Protein AF-A0A537R912-F1 (afdb_monomer_lite)

Secondary structure (DSSP, 8-state):
-EEEEEHHHHHHHTT-TT-TT-HHHHHHHHHHHHHHHHTT-EEEEES-TT-HHHHHHHHHHT--EE----HHHHHHHHHHHHHHHHHH-

Foldseek 3Di:
DADEDAQQVVCVVVVRHPPSVDVVNVVVLLVRQVVCVVVVHAYEYHDCLVPVPVVVVSVVSGHDHYDNDDPVVVVVVVVVVVVVVVVVD

Radius of gyration: 16.03 Å; chains: 1; bounding box: 42×23×42 Å

pLDDT: mean 96.94, std 3.03, range [74.44, 98.69]

Sequence (89 aa):
DLLLIGTNDLCSSLGIPGQLDHEKVRSAYAKAIEACRRHGKHLGVGGLSSQPSLTAEFVKMGARYVSTGTDLAFLLGAATAKAKQVREY

Structure (mmCIF, N/CA/C/O backbone):
data_AF-A0A537R912-F1
#
_entry.id   AF-A0A537R912-F1
#
loop_
_atom_site.group_PDB
_atom_site.id
_atom_site.type_symbol
_atom_site.label_atom_id
_atom_site.label_alt_id
_atom_site.label_comp_id
_atom_site.label_asym_id
_atom_site.label_entity_id
_atom_site.label_seq_id
_atom_site.pdbx_PDB_ins_code
_atom_site.Cartn_x
_atom_site.Cartn_y
_atom_site.Cartn_z
_atom_site.occupancy
_atom_site.B_iso_or_equiv
_atom_site.auth_seq_id
_atom_site.auth_comp_id
_atom_site.auth_asym_id
_atom_site.auth_atom_id
_atom_site.pdbx_PDB_model_num
ATOM 1 N N . ASP A 1 1 ? -1.593 -1.519 18.057 1.00 88.06 1 ASP A N 1
ATOM 2 C CA . ASP A 1 1 ? -0.631 -1.896 17.004 1.00 88.06 1 ASP A CA 1
ATOM 3 C C . ASP A 1 1 ? -1.248 -1.605 15.643 1.00 88.06 1 ASP A C 1
ATOM 5 O O . ASP A 1 1 ? -1.595 -0.443 15.450 1.00 88.06 1 ASP A O 1
ATOM 9 N N . LEU A 1 2 ? -1.475 -2.559 14.731 1.00 97.12 2 LEU A N 1
ATOM 10 C CA . LEU A 1 2 ? -2.013 -2.246 13.395 1.00 97.12 2 LEU A CA 1
ATOM 11 C C . LEU A 1 2 ? -2.803 -3.394 12.736 1.00 97.12 2 LEU A C 1
ATOM 13 O O . LEU A 1 2 ? -2.656 -4.548 13.123 1.00 97.12 2 LEU A O 1
ATOM 17 N N . LEU A 1 3 ? -3.597 -3.059 11.715 1.00 98.25 3 LEU A N 1
ATOM 18 C CA . LEU A 1 3 ? -4.128 -3.970 10.690 1.00 98.25 3 LEU A CA 1
ATOM 19 C C . LEU A 1 3 ? -3.518 -3.567 9.345 1.00 98.25 3 LEU A C 1
ATOM 21 O O . LEU A 1 3 ? -3.404 -2.376 9.076 1.00 98.25 3 LEU A O 1
ATOM 25 N N . LEU A 1 4 ? -3.129 -4.517 8.496 1.00 98.31 4 LEU A N 1
ATOM 26 C CA . LEU A 1 4 ? -2.559 -4.243 7.172 1.00 98.31 4 LEU A CA 1
ATOM 27 C C . LEU A 1 4 ? -3.456 -4.836 6.081 1.00 98.31 4 LEU A C 1
ATOM 29 O O . LEU A 1 4 ? -3.838 -5.999 6.176 1.00 98.31 4 LEU A O 1
ATOM 33 N N . ILE A 1 5 ? -3.758 -4.061 5.036 1.00 98.50 5 ILE A N 1
ATOM 34 C CA . ILE A 1 5 ? -4.387 -4.586 3.815 1.00 98.50 5 ILE A CA 1
ATOM 35 C C . ILE A 1 5 ? -3.309 -4.834 2.759 1.00 98.50 5 ILE A C 1
ATOM 37 O O . ILE A 1 5 ? -2.624 -3.900 2.341 1.00 98.50 5 ILE A O 1
ATOM 41 N N . GLY A 1 6 ? -3.201 -6.081 2.293 1.00 97.94 6 GLY A N 1
ATOM 42 C CA . GLY A 1 6 ? -2.526 -6.425 1.042 1.00 97.94 6 GLY A CA 1
ATOM 43 C C . GLY A 1 6 ? -3.481 -6.218 -0.132 1.00 97.94 6 GLY A C 1
ATOM 44 O O . GLY A 1 6 ? -4.383 -7.024 -0.346 1.00 97.94 6 GLY A O 1
ATOM 45 N N . THR A 1 7 ? -3.321 -5.123 -0.882 1.00 97.75 7 THR A N 1
ATOM 46 C CA . THR A 1 7 ? -4.335 -4.708 -1.871 1.00 97.75 7 THR A CA 1
ATOM 47 C C . THR A 1 7 ? -4.467 -5.689 -3.033 1.00 97.75 7 THR A C 1
ATOM 49 O O . THR A 1 7 ? -5.576 -5.919 -3.507 1.00 97.75 7 THR A O 1
ATOM 52 N N . ASN A 1 8 ? -3.366 -6.316 -3.459 1.00 96.44 8 ASN A N 1
ATOM 53 C CA . ASN A 1 8 ? -3.400 -7.335 -4.511 1.00 96.44 8 ASN A CA 1
ATOM 54 C C . ASN A 1 8 ? -4.216 -8.564 -4.082 1.00 96.44 8 ASN A C 1
ATOM 56 O O . ASN A 1 8 ? -5.120 -8.979 -4.806 1.00 96.44 8 ASN A O 1
ATOM 60 N N . ASP A 1 9 ? -3.969 -9.091 -2.881 1.00 97.69 9 ASP A N 1
ATOM 61 C CA . ASP A 1 9 ? -4.703 -10.248 -2.350 1.00 97.69 9 ASP A CA 1
ATOM 62 C C . ASP A 1 9 ? -6.177 -9.919 -2.093 1.00 97.69 9 ASP A C 1
ATOM 64 O O . ASP A 1 9 ? -7.066 -10.734 -2.360 1.00 97.69 9 ASP A O 1
ATOM 68 N N . LEU A 1 10 ? -6.453 -8.693 -1.634 1.00 98.38 10 LEU A N 1
ATOM 69 C CA . LEU A 1 10 ? -7.811 -8.180 -1.494 1.00 98.38 10 LEU A CA 1
ATOM 70 C C . LEU A 1 10 ? -8.534 -8.147 -2.849 1.00 98.38 10 LEU A C 1
ATOM 72 O O . LEU A 1 10 ? -9.664 -8.618 -2.944 1.00 98.38 10 LEU A O 1
ATOM 76 N N . CYS A 1 11 ? -7.893 -7.635 -3.903 1.00 98.25 11 CYS A N 1
ATOM 77 C CA . CYS A 1 11 ? -8.465 -7.605 -5.251 1.00 98.25 11 CYS A CA 1
ATOM 78 C C . CYS A 1 11 ? -8.771 -9.015 -5.771 1.00 98.25 11 CYS A C 1
ATOM 80 O O . CYS A 1 11 ? -9.867 -9.259 -6.280 1.00 98.25 11 CYS A O 1
ATOM 82 N N . SER A 1 12 ? -7.839 -9.953 -5.584 1.00 98.25 12 SER A N 1
ATOM 83 C CA . SER A 1 12 ? -8.039 -11.365 -5.929 1.00 98.25 12 SER A CA 1
ATOM 84 C C . SER A 1 12 ? -9.238 -11.960 -5.186 1.00 98.25 12 SER A C 1
ATOM 86 O O . SER A 1 12 ? -10.108 -12.566 -5.807 1.00 98.25 12 SER A O 1
ATOM 88 N N . SER A 1 13 ? -9.352 -11.701 -3.880 1.00 98.25 13 SER A N 1
ATOM 89 C CA . SER A 1 13 ? -10.464 -12.185 -3.045 1.00 98.25 13 SER A CA 1
ATOM 90 C C . SER A 1 13 ? -11.821 -11.580 -3.428 1.00 98.25 13 SER A C 1
ATOM 92 O O . SER A 1 13 ? -12.863 -12.194 -3.219 1.00 98.25 13 SER A O 1
ATOM 94 N N . LEU A 1 14 ? -11.824 -10.371 -3.996 1.00 98.00 14 LEU A N 1
ATOM 95 C CA . LEU A 1 14 ? -13.024 -9.658 -4.443 1.00 98.00 14 LEU A CA 1
ATOM 96 C C . LEU A 1 14 ? -13.425 -9.969 -5.899 1.00 98.00 14 LEU A C 1
ATOM 98 O O . LEU A 1 14 ? -14.412 -9.401 -6.385 1.00 98.00 14 LEU A O 1
ATOM 102 N N . GLY A 1 15 ? -12.674 -10.838 -6.588 1.00 98.06 15 GLY A N 1
ATOM 103 C CA . GLY A 1 15 ? -12.906 -11.209 -7.987 1.00 98.06 15 GLY A CA 1
ATOM 104 C C . GLY A 1 15 ? -12.541 -10.112 -8.993 1.00 98.06 15 GLY A C 1
ATOM 105 O O . GLY A 1 15 ? -13.110 -10.068 -10.079 1.00 98.06 15 GLY A O 1
ATOM 106 N N . ILE A 1 16 ? -11.633 -9.205 -8.626 1.00 98.19 16 ILE A N 1
ATOM 107 C CA . ILE A 1 16 ? -11.230 -8.034 -9.426 1.00 98.19 16 ILE A CA 1
ATOM 108 C C . ILE A 1 16 ? -9.693 -7.912 -9.517 1.00 98.19 16 ILE A C 1
ATOM 110 O O . ILE A 1 16 ? -9.134 -6.864 -9.189 1.00 98.19 16 ILE A O 1
ATOM 114 N N . PRO A 1 17 ? -8.970 -8.976 -9.919 1.00 97.38 17 PRO A N 1
ATOM 115 C CA . PRO A 1 17 ? -7.508 -8.982 -9.920 1.00 97.38 17 PRO A CA 1
ATOM 116 C C . PRO A 1 17 ? -6.936 -7.837 -10.769 1.00 97.38 17 PRO A C 1
ATOM 118 O O . PRO A 1 17 ? -7.407 -7.570 -11.873 1.00 97.38 17 PRO A O 1
ATOM 121 N N . GLY A 1 18 ? -5.929 -7.142 -10.232 1.00 94.81 18 GLY A N 1
ATOM 122 C CA . GLY A 1 18 ? -5.266 -6.005 -10.884 1.00 94.81 18 GLY A CA 1
ATOM 123 C C . GLY A 1 18 ? -6.051 -4.685 -10.882 1.00 94.81 18 GLY A C 1
ATOM 124 O O . GLY A 1 18 ? -5.467 -3.643 -11.170 1.00 94.81 18 GLY A O 1
ATOM 125 N N . GLN A 1 19 ? -7.336 -4.687 -10.510 1.00 97.38 19 GLN A N 1
ATOM 126 C CA . GLN A 1 19 ? -8.183 -3.486 -10.489 1.00 97.38 19 GLN A CA 1
ATOM 127 C C . GLN A 1 19 ? -8.049 -2.744 -9.150 1.00 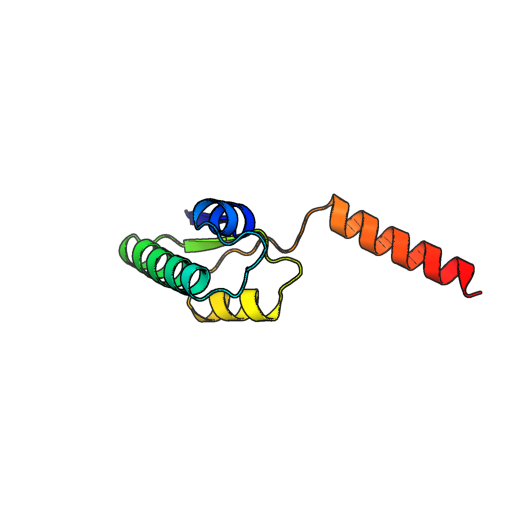97.38 19 GLN A C 1
ATOM 129 O O . GLN A 1 19 ? -8.975 -2.679 -8.340 1.00 97.38 19 GLN A O 1
ATOM 134 N N . LEU A 1 20 ? -6.850 -2.216 -8.895 1.00 96.62 20 LEU A N 1
ATOM 135 C CA . LEU A 1 20 ? -6.471 -1.601 -7.616 1.00 96.62 20 LEU A CA 1
ATOM 136 C C . LEU A 1 20 ? -7.322 -0.374 -7.252 1.00 96.62 20 LEU A C 1
ATOM 138 O O . LEU A 1 20 ? -7.523 -0.087 -6.074 1.00 96.62 20 LEU A O 1
ATOM 142 N N . ASP A 1 21 ? -7.828 0.343 -8.250 1.00 95.88 21 ASP A N 1
ATOM 143 C CA . ASP A 1 21 ? -8.663 1.536 -8.121 1.00 95.88 21 ASP A CA 1
ATOM 144 C C . ASP A 1 21 ? -10.166 1.232 -8.228 1.00 95.88 21 ASP A C 1
ATOM 146 O O . ASP A 1 21 ? -10.972 2.145 -8.390 1.00 95.88 21 ASP A O 1
ATOM 150 N N . HIS A 1 22 ? -10.580 -0.029 -8.114 1.00 98.12 22 HIS A N 1
ATOM 151 C CA . HIS A 1 22 ? -11.994 -0.386 -8.125 1.00 98.12 22 HIS A CA 1
ATOM 152 C C . HIS A 1 22 ? -12.709 0.107 -6.848 1.00 98.12 22 HIS A C 1
ATOM 154 O O . HIS A 1 22 ? -12.162 0.056 -5.743 1.00 98.12 22 HIS A O 1
ATOM 160 N N . GLU A 1 23 ? -13.979 0.516 -6.942 1.00 98.06 23 GLU A N 1
ATOM 161 C CA . GLU A 1 23 ? -14.752 1.052 -5.801 1.00 98.06 23 GLU A CA 1
ATOM 162 C C . GLU A 1 23 ? -14.822 0.099 -4.597 1.00 98.06 23 GLU A C 1
ATOM 164 O O . GLU A 1 23 ? -14.752 0.526 -3.444 1.00 98.06 23 GLU A O 1
ATOM 169 N N . LYS A 1 24 ? -14.900 -1.213 -4.849 1.00 98.38 24 LYS A N 1
ATOM 170 C CA . LYS A 1 24 ? -14.829 -2.248 -3.800 1.00 98.38 24 LYS A CA 1
ATOM 171 C C . LYS A 1 24 ? -13.557 -2.145 -2.944 1.00 98.38 24 LYS A C 1
ATOM 173 O O . LYS A 1 24 ? -13.639 -2.377 -1.739 1.00 98.38 24 LYS A O 1
ATOM 178 N N . VAL A 1 25 ? -12.415 -1.767 -3.529 1.00 98.44 25 VAL A N 1
ATOM 179 C CA . VAL A 1 25 ? -11.158 -1.553 -2.791 1.00 98.44 25 VAL A CA 1
ATOM 180 C C . VAL A 1 25 ? -11.296 -0.339 -1.877 1.00 98.44 25 VAL A C 1
ATOM 182 O O . VAL A 1 25 ? -11.050 -0.450 -0.677 1.00 98.44 25 VAL A O 1
ATOM 185 N N . ARG A 1 26 ? -11.795 0.792 -2.396 1.00 98.12 26 ARG A N 1
ATOM 186 C CA . ARG A 1 26 ? -12.057 1.996 -1.583 1.00 98.12 26 ARG A CA 1
ATOM 187 C C . ARG A 1 26 ? -13.024 1.722 -0.436 1.00 98.12 26 ARG A C 1
ATOM 189 O O . ARG A 1 26 ? -12.779 2.139 0.693 1.00 98.12 26 ARG A O 1
ATOM 196 N N . SER A 1 27 ? -14.092 0.971 -0.705 1.00 98.44 27 SER A N 1
ATOM 197 C CA . SER A 1 27 ? -15.070 0.566 0.308 1.00 98.44 27 SER A CA 1
ATOM 198 C C . SER A 1 27 ? -14.434 -0.296 1.403 1.00 98.44 27 SER A C 1
ATOM 200 O O . SER A 1 27 ? -14.696 -0.080 2.587 1.00 98.44 27 SER A O 1
ATOM 202 N N . ALA A 1 28 ? -13.568 -1.245 1.032 1.00 98.56 28 ALA A N 1
ATOM 203 C CA . ALA A 1 28 ? -12.841 -2.074 1.989 1.00 98.56 28 ALA A CA 1
ATOM 204 C C . ALA A 1 28 ? -11.893 -1.239 2.863 1.00 98.56 28 ALA A C 1
ATOM 206 O O . ALA A 1 28 ? -11.917 -1.381 4.087 1.00 98.56 28 ALA A O 1
ATOM 207 N N . TYR A 1 29 ? -11.135 -0.316 2.261 1.00 98.56 29 TYR A N 1
ATOM 208 C CA . TYR A 1 29 ? -10.291 0.626 2.995 1.00 98.56 29 TYR A CA 1
ATOM 209 C C . TYR A 1 29 ? -11.108 1.492 3.954 1.00 98.56 29 TYR A C 1
ATOM 211 O O . TYR A 1 29 ? -10.788 1.538 5.137 1.00 98.56 29 TYR A O 1
ATOM 219 N N . ALA A 1 30 ? -12.202 2.110 3.502 1.00 98.56 30 ALA A N 1
ATOM 220 C CA . ALA A 1 30 ? -13.056 2.938 4.356 1.00 98.56 30 ALA A CA 1
ATOM 221 C C . ALA A 1 30 ? -13.592 2.160 5.573 1.00 98.56 30 ALA A C 1
ATOM 223 O O . ALA A 1 30 ? -13.508 2.634 6.707 1.00 98.56 30 ALA A O 1
ATOM 224 N N . LYS A 1 31 ? -14.079 0.929 5.358 1.00 98.69 31 LYS A N 1
ATOM 225 C CA . LYS A 1 31 ? -14.563 0.050 6.436 1.00 98.69 31 LYS A CA 1
ATOM 226 C C . LYS A 1 31 ? -13.454 -0.326 7.418 1.00 98.69 31 LYS A C 1
ATOM 228 O O . LYS A 1 31 ? -13.678 -0.292 8.628 1.00 98.69 31 LYS A O 1
ATOM 233 N N . ALA A 1 32 ? -12.275 -0.682 6.911 1.00 98.56 32 ALA A N 1
ATOM 234 C CA . ALA A 1 32 ? -11.139 -1.072 7.738 1.00 98.56 32 ALA A CA 1
ATOM 235 C C . ALA A 1 32 ? -10.589 0.112 8.544 1.00 98.56 32 ALA A C 1
ATOM 237 O O . ALA A 1 32 ? -10.330 -0.045 9.733 1.00 98.56 32 ALA A O 1
ATOM 238 N N . ILE A 1 33 ? -10.486 1.300 7.938 1.00 98.50 33 ILE A N 1
ATOM 239 C CA . ILE A 1 33 ? -10.101 2.542 8.625 1.00 98.50 33 ILE A CA 1
ATOM 240 C C . ILE A 1 33 ? -11.058 2.813 9.781 1.00 98.50 33 ILE A C 1
ATOM 242 O O . ILE A 1 33 ? -10.615 3.035 10.907 1.00 98.50 33 ILE A O 1
ATOM 246 N N . GLU A 1 34 ? -12.364 2.752 9.524 1.00 98.56 34 GLU A N 1
ATOM 247 C CA . GLU A 1 34 ? -13.365 3.023 10.548 1.00 98.56 34 GLU A CA 1
ATOM 248 C C . GLU A 1 34 ? -13.313 1.993 11.686 1.00 98.56 34 GLU A C 1
ATOM 250 O O . GLU A 1 34 ? -13.354 2.356 12.861 1.00 98.56 34 GLU A O 1
ATOM 255 N N . ALA A 1 35 ? -13.146 0.707 11.365 1.00 98.62 35 ALA A N 1
ATOM 256 C CA . ALA A 1 35 ? -12.953 -0.329 12.374 1.00 98.62 35 ALA A CA 1
ATOM 257 C C . ALA A 1 35 ? -11.680 -0.093 13.204 1.00 98.62 35 ALA A C 1
ATOM 259 O O . ALA A 1 35 ? -11.741 -0.082 14.433 1.00 98.62 35 ALA A O 1
ATOM 260 N N . CYS A 1 36 ? -10.541 0.163 12.555 1.00 98.56 36 CYS A N 1
ATOM 261 C CA . CYS A 1 36 ? -9.285 0.494 13.223 1.00 98.56 36 CYS A CA 1
ATOM 262 C C . CYS A 1 36 ? -9.454 1.690 14.170 1.00 98.56 36 CYS A C 1
ATOM 264 O O . CYS A 1 36 ? -9.044 1.608 15.328 1.00 98.56 36 CYS A O 1
ATOM 266 N N . ARG A 1 37 ? -10.141 2.749 13.721 1.00 97.69 37 ARG A N 1
ATOM 267 C CA . ARG A 1 37 ? -10.430 3.947 14.519 1.00 97.69 37 ARG A CA 1
ATOM 268 C C . ARG A 1 37 ? -11.218 3.618 15.787 1.00 97.69 37 ARG A C 1
ATOM 270 O O . ARG A 1 37 ? -10.787 4.009 16.869 1.00 97.69 37 ARG A O 1
ATOM 277 N N . ARG A 1 38 ? -12.309 2.848 15.684 1.00 98.44 38 ARG A N 1
ATOM 278 C CA . ARG A 1 38 ? -13.122 2.434 16.849 1.00 98.44 38 ARG A CA 1
ATOM 279 C C . ARG A 1 38 ? -12.338 1.627 17.885 1.00 98.44 38 ARG A C 1
ATOM 281 O O . ARG A 1 38 ? -12.662 1.682 19.065 1.00 98.44 38 ARG A O 1
ATOM 288 N N . HIS A 1 39 ? -11.321 0.884 17.455 1.00 98.31 39 HIS A N 1
ATOM 289 C CA . HIS A 1 39 ? -10.517 0.023 18.326 1.00 98.31 39 HIS A CA 1
ATOM 290 C C . HIS A 1 39 ? -9.158 0.630 18.720 1.00 98.31 39 HIS A C 1
ATOM 292 O O . HIS A 1 39 ? -8.322 -0.075 19.293 1.00 98.31 39 HIS A O 1
ATOM 298 N N . GLY A 1 40 ? -8.901 1.906 18.402 1.00 97.81 40 GLY A N 1
ATOM 299 C CA . GLY A 1 40 ? -7.620 2.559 18.697 1.00 97.81 40 GLY A CA 1
ATOM 300 C C . GLY A 1 40 ? -6.425 1.897 17.997 1.00 97.81 40 GLY A C 1
ATOM 301 O O . GLY A 1 40 ? -5.330 1.826 18.555 1.00 97.81 40 GLY A O 1
ATOM 302 N N . LYS A 1 41 ? -6.636 1.340 16.800 1.00 98.38 41 LYS A N 1
ATOM 303 C CA . LYS A 1 41 ? -5.605 0.711 15.961 1.00 98.38 41 LYS A CA 1
ATOM 304 C C . LYS A 1 41 ? -5.350 1.561 14.717 1.00 98.38 41 LYS A C 1
ATOM 306 O O . LYS A 1 41 ? -6.189 2.363 14.314 1.00 98.38 41 LYS A O 1
ATOM 311 N N . HIS A 1 42 ? -4.199 1.366 14.084 1.00 98.06 42 HIS A N 1
ATOM 312 C CA . HIS A 1 42 ? -3.891 1.987 12.797 1.00 98.06 42 HIS A CA 1
ATOM 313 C C . HIS A 1 42 ? -4.139 1.025 11.639 1.00 98.06 42 HIS A C 1
ATOM 315 O O . HIS A 1 42 ? -3.933 -0.180 11.780 1.00 98.06 42 HIS A O 1
ATOM 321 N N . LEU A 1 43 ? -4.540 1.573 10.491 1.00 98.62 43 LEU A N 1
ATOM 322 C CA . LEU A 1 43 ? -4.557 0.833 9.235 1.00 98.62 43 LEU A CA 1
ATOM 323 C C . LEU A 1 43 ? -3.250 1.052 8.466 1.00 98.62 43 LEU A C 1
ATOM 325 O O . LEU A 1 43 ? -2.747 2.179 8.392 1.00 98.62 43 LEU A O 1
ATOM 329 N N . GLY A 1 44 ? -2.744 -0.016 7.860 1.00 98.31 44 GLY A N 1
ATOM 330 C CA . GLY A 1 44 ? -1.653 -0.002 6.904 1.00 98.31 44 GLY A CA 1
ATOM 331 C C . GLY A 1 44 ? -2.082 -0.324 5.468 1.00 98.31 44 GLY A C 1
ATOM 332 O O . GLY A 1 44 ? -3.055 -1.044 5.231 1.00 98.31 44 GLY A O 1
ATOM 333 N N . VAL A 1 45 ? -1.294 0.167 4.513 1.00 98.25 45 VAL A N 1
ATOM 334 C CA . VAL A 1 45 ? -1.447 -0.016 3.065 1.00 98.25 45 VAL A CA 1
ATOM 335 C C . VAL A 1 45 ? -0.295 -0.865 2.529 1.00 98.25 45 VAL A C 1
ATOM 337 O O . VAL A 1 45 ? 0.869 -0.506 2.707 1.00 98.25 45 VAL A O 1
ATOM 340 N N . GLY A 1 46 ? -0.608 -1.967 1.847 1.00 97.56 46 GLY A N 1
ATOM 341 C CA . GLY A 1 46 ? 0.355 -2.813 1.146 1.00 97.56 46 GLY A CA 1
ATOM 342 C C . GLY A 1 46 ? -0.053 -3.084 -0.302 1.00 97.56 46 GLY A C 1
ATOM 343 O O . GLY A 1 46 ? -1.239 -3.108 -0.638 1.00 97.56 46 GLY A O 1
ATOM 344 N N . GLY A 1 47 ? 0.938 -3.306 -1.168 1.00 95.06 47 GLY A N 1
ATOM 345 C CA . GLY A 1 47 ? 0.718 -3.691 -2.568 1.00 95.06 47 GLY A CA 1
ATOM 346 C C . GLY A 1 47 ? 0.378 -2.546 -3.528 1.00 95.06 47 GLY A C 1
ATOM 347 O O . GLY A 1 47 ? -0.082 -2.822 -4.629 1.00 95.06 47 GLY A O 1
ATOM 348 N N . LEU A 1 48 ? 0.606 -1.287 -3.134 1.00 95.94 48 LEU A N 1
ATOM 349 C CA . LEU A 1 48 ? 0.333 -0.087 -3.945 1.00 95.94 48 LEU A CA 1
ATOM 350 C C . LEU A 1 48 ? 1.596 0.719 -4.290 1.00 95.94 48 LEU A C 1
ATOM 352 O O . LEU A 1 48 ? 1.517 1.918 -4.548 1.00 95.94 48 LEU A O 1
ATOM 356 N N . SER A 1 49 ? 2.767 0.080 -4.311 1.00 91.62 49 SER A N 1
ATOM 357 C CA . SER A 1 49 ? 4.052 0.748 -4.579 1.00 91.62 49 SER A CA 1
ATOM 358 C C . SER A 1 49 ? 4.101 1.477 -5.928 1.00 91.62 49 SER A C 1
ATOM 360 O O . SER A 1 49 ? 4.761 2.504 -6.044 1.00 91.62 49 SER A O 1
ATOM 362 N N . SER A 1 50 ? 3.369 0.995 -6.935 1.00 91.06 50 SER A N 1
ATOM 363 C CA . SER A 1 50 ? 3.232 1.636 -8.251 1.00 91.06 50 SER A CA 1
ATOM 364 C C . SER A 1 50 ? 2.089 2.658 -8.343 1.00 91.06 50 SER A C 1
ATOM 366 O O . SER A 1 50 ? 1.911 3.267 -9.392 1.00 91.06 50 SER A O 1
ATOM 368 N N . GLN A 1 51 ? 1.317 2.860 -7.269 1.00 95.06 51 GLN A N 1
ATOM 369 C CA . GLN A 1 51 ? 0.102 3.68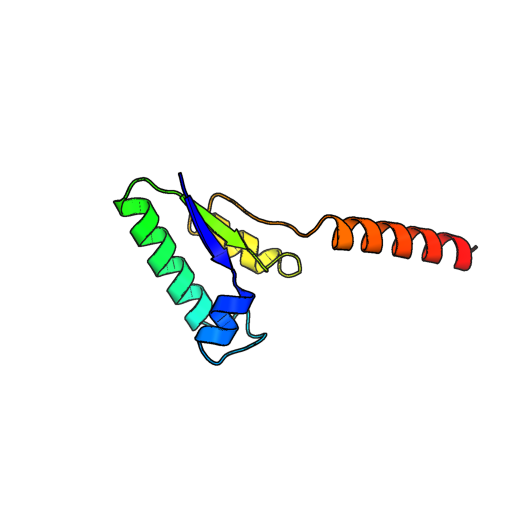4 -7.242 1.00 95.06 51 GLN A CA 1
ATOM 370 C C . GLN A 1 51 ? 0.194 4.781 -6.157 1.00 95.06 51 GLN A C 1
ATOM 372 O O . GLN A 1 51 ? -0.537 4.746 -5.156 1.00 95.06 51 GLN A O 1
ATOM 377 N N . PRO A 1 52 ? 1.081 5.783 -6.319 1.00 94.50 52 PRO A N 1
ATOM 378 C CA . PRO A 1 52 ? 1.321 6.809 -5.301 1.00 94.50 52 PRO A CA 1
ATOM 379 C C . PRO A 1 52 ? 0.086 7.678 -5.020 1.00 94.50 52 PRO A C 1
ATOM 381 O O . PRO A 1 52 ? -0.188 7.994 -3.863 1.00 94.50 52 PRO A O 1
ATOM 384 N N . SER A 1 53 ? -0.704 8.013 -6.044 1.00 96.44 53 SER A N 1
ATOM 385 C CA . SER A 1 53 ? -1.927 8.816 -5.890 1.00 96.44 53 SER A CA 1
ATOM 386 C C . SER A 1 53 ? -2.991 8.100 -5.055 1.00 96.44 53 SER A C 1
ATOM 388 O O . SER A 1 53 ? -3.585 8.704 -4.164 1.00 96.44 53 SER A O 1
ATOM 390 N N . LEU A 1 54 ? -3.184 6.800 -5.294 1.00 96.62 54 LEU A N 1
ATOM 391 C CA . LEU A 1 54 ? -4.134 5.975 -4.545 1.00 96.62 54 LEU A CA 1
ATOM 392 C C . LEU A 1 54 ? -3.657 5.738 -3.104 1.00 96.62 54 LEU A C 1
ATOM 394 O O . LEU A 1 54 ? -4.433 5.810 -2.156 1.00 96.62 54 LEU A O 1
ATOM 398 N N . THR A 1 55 ? -2.352 5.538 -2.918 1.00 97.31 55 THR A N 1
ATOM 399 C CA . THR A 1 55 ? -1.755 5.477 -1.578 1.00 97.31 55 THR A CA 1
ATOM 400 C C . THR A 1 55 ? -2.001 6.778 -0.808 1.00 97.31 55 THR A C 1
ATOM 402 O O . THR A 1 55 ? -2.420 6.740 0.349 1.00 97.31 55 THR A O 1
ATOM 405 N N . ALA A 1 56 ? -1.803 7.935 -1.449 1.00 97.31 56 ALA A N 1
ATOM 406 C CA . ALA A 1 56 ? -2.059 9.239 -0.842 1.00 97.31 56 ALA A CA 1
ATOM 407 C C . ALA A 1 56 ? -3.543 9.448 -0.492 1.00 97.31 56 ALA A C 1
ATOM 409 O O . ALA A 1 56 ? -3.845 10.051 0.538 1.00 97.31 56 ALA A O 1
ATOM 410 N N . GLU A 1 57 ? -4.466 8.937 -1.311 1.00 97.88 57 GLU A N 1
ATOM 411 C CA . GLU A 1 57 ? -5.904 8.909 -1.013 1.00 97.88 57 GLU A CA 1
ATOM 412 C C . GLU A 1 57 ? -6.175 8.172 0.309 1.00 97.88 57 GLU A C 1
ATOM 414 O O . GLU A 1 57 ? -6.761 8.746 1.229 1.00 97.88 57 GLU A O 1
ATOM 419 N N . PHE A 1 58 ? -5.661 6.949 0.469 1.00 98.19 58 PHE A N 1
ATOM 420 C CA . PHE A 1 58 ? -5.873 6.165 1.692 1.00 98.19 58 PHE A CA 1
ATOM 421 C C . PHE A 1 58 ? -5.180 6.752 2.924 1.00 98.19 58 PHE A C 1
ATOM 423 O O . PHE A 1 58 ? -5.717 6.666 4.031 1.00 98.19 58 PHE A O 1
ATOM 430 N N . VAL A 1 59 ? -4.030 7.408 2.749 1.00 98.19 59 VAL A N 1
ATOM 431 C CA . VAL A 1 59 ? -3.387 8.178 3.825 1.00 98.19 59 VAL A CA 1
ATOM 432 C C . VAL A 1 59 ? -4.283 9.335 4.272 1.00 98.19 59 VAL A C 1
ATOM 434 O O . VAL A 1 59 ? -4.508 9.492 5.472 1.00 98.19 59 VAL A O 1
ATOM 437 N N . LYS A 1 60 ? -4.865 10.100 3.335 1.00 98.31 60 LYS A N 1
ATOM 438 C CA . LYS A 1 60 ? -5.821 11.178 3.657 1.00 98.31 60 LYS A CA 1
ATOM 439 C C . LYS A 1 60 ? -7.071 10.654 4.366 1.00 98.31 60 LYS A C 1
ATOM 441 O O . LYS A 1 60 ? -7.604 11.341 5.230 1.00 98.31 60 LYS A O 1
ATOM 446 N N . MET A 1 61 ? -7.517 9.444 4.031 1.00 97.75 61 MET A N 1
ATOM 447 C CA . MET A 1 61 ? -8.656 8.800 4.694 1.00 97.75 61 MET A CA 1
ATOM 448 C C . MET A 1 61 ? -8.340 8.328 6.122 1.00 97.75 61 MET A C 1
ATOM 450 O O . MET A 1 61 ? -9.266 8.162 6.912 1.00 97.75 61 MET A O 1
ATOM 454 N N . GLY A 1 62 ? -7.066 8.113 6.473 1.00 97.50 62 GLY A N 1
ATOM 455 C CA . GLY A 1 62 ? -6.654 7.755 7.836 1.00 97.50 62 GLY A CA 1
ATOM 456 C C . GLY A 1 62 ? -5.698 6.568 7.956 1.00 97.50 62 GLY A C 1
ATOM 457 O O . GLY A 1 62 ? -5.384 6.170 9.080 1.00 97.50 62 GLY A O 1
ATOM 458 N N . ALA A 1 63 ? -5.212 5.990 6.852 1.00 98.00 63 ALA A N 1
ATOM 459 C CA . ALA A 1 63 ? -4.133 5.005 6.916 1.00 98.00 63 ALA A CA 1
ATOM 460 C C . ALA A 1 63 ? -2.821 5.658 7.387 1.00 98.00 63 ALA A C 1
ATOM 462 O O . ALA A 1 63 ? -2.499 6.783 7.007 1.00 98.00 63 ALA A O 1
ATOM 463 N N . ARG A 1 64 ? -2.057 4.958 8.234 1.00 97.19 64 ARG A N 1
ATOM 464 C CA . ARG A 1 64 ? -0.869 5.513 8.918 1.00 97.19 64 ARG A CA 1
ATOM 465 C C . ARG A 1 64 ? 0.410 4.705 8.733 1.00 97.19 64 ARG A C 1
ATOM 467 O O . ARG A 1 64 ? 1.463 5.149 9.175 1.00 97.19 64 ARG A O 1
ATOM 474 N N . TYR A 1 65 ? 0.328 3.554 8.076 1.00 97.75 65 TYR A N 1
ATOM 475 C CA . TYR A 1 65 ? 1.477 2.726 7.724 1.00 97.75 65 TYR A CA 1
ATOM 476 C C . TYR A 1 65 ? 1.428 2.409 6.228 1.00 97.75 65 TYR A C 1
ATOM 478 O O . TYR A 1 65 ? 0.367 2.070 5.712 1.00 97.75 65 TYR A O 1
ATOM 486 N N . VAL A 1 66 ? 2.544 2.531 5.511 1.00 97.38 66 VAL A N 1
ATOM 487 C CA . VAL A 1 66 ? 2.588 2.322 4.056 1.00 97.38 66 VAL A CA 1
ATOM 488 C C . VAL A 1 66 ? 3.811 1.491 3.698 1.00 97.38 66 VAL A C 1
ATOM 490 O O . VAL A 1 66 ? 4.938 1.897 3.966 1.00 97.38 66 VAL A O 1
ATOM 493 N N . SER A 1 67 ? 3.587 0.347 3.053 1.00 95.62 67 SER A N 1
ATOM 494 C CA . SER A 1 67 ? 4.640 -0.390 2.357 1.00 95.62 67 SER A CA 1
ATOM 495 C C . SER A 1 67 ? 4.855 0.240 0.980 1.00 95.62 67 SER A C 1
ATOM 497 O O . SER A 1 67 ? 3.958 0.232 0.136 1.00 95.62 67 SER A O 1
ATOM 499 N N . THR A 1 68 ? 6.035 0.818 0.766 1.00 94.00 68 THR A N 1
ATOM 500 C CA . THR A 1 68 ? 6.371 1.588 -0.445 1.00 94.00 68 THR A CA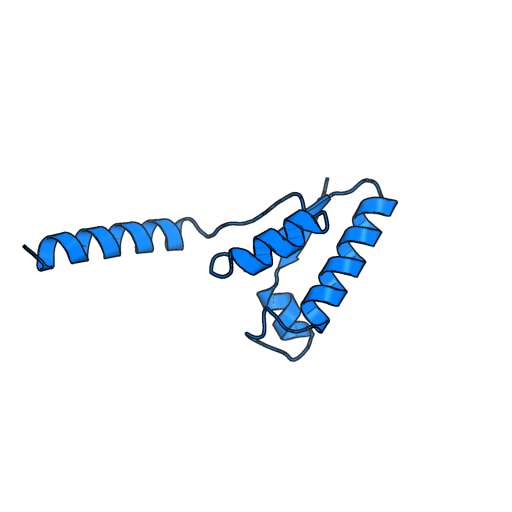 1
ATOM 501 C C . THR A 1 68 ? 7.037 0.756 -1.540 1.00 94.00 68 THR A C 1
ATOM 503 O O . THR A 1 68 ? 7.262 1.253 -2.639 1.00 94.00 68 THR A O 1
ATOM 506 N N . GLY A 1 69 ? 7.334 -0.514 -1.273 1.00 92.75 69 GLY A N 1
ATOM 507 C CA . GLY A 1 69 ? 8.008 -1.412 -2.202 1.00 92.75 69 GLY A CA 1
ATOM 508 C C . GLY A 1 69 ? 8.778 -2.503 -1.470 1.00 92.75 69 GLY A C 1
ATOM 509 O O . GLY A 1 69 ? 8.737 -2.590 -0.242 1.00 92.75 69 GLY A O 1
ATOM 510 N N . THR A 1 70 ? 9.469 -3.336 -2.243 1.00 94.88 70 THR A N 1
ATOM 511 C CA . THR A 1 70 ? 10.394 -4.350 -1.733 1.00 94.88 70 THR A CA 1
ATOM 512 C C . THR A 1 70 ? 11.830 -3.918 -1.998 1.00 94.88 70 THR A C 1
ATOM 514 O O . THR A 1 70 ? 12.115 -3.195 -2.954 1.00 94.88 70 THR A O 1
ATOM 517 N N . ASP A 1 71 ? 12.742 -4.394 -1.160 1.00 96.25 71 ASP A N 1
ATOM 518 C CA . ASP A 1 71 ? 14.187 -4.266 -1.346 1.00 96.25 71 ASP A CA 1
ATOM 519 C C . ASP A 1 71 ? 14.643 -4.709 -2.745 1.00 96.25 71 ASP A C 1
ATOM 521 O O . ASP A 1 71 ? 15.378 -3.982 -3.413 1.00 96.25 71 ASP A O 1
ATOM 525 N N . LEU A 1 72 ? 14.138 -5.844 -3.232 1.00 97.00 72 LEU A N 1
ATOM 526 C CA . LEU A 1 72 ? 14.439 -6.358 -4.562 1.00 97.00 72 LEU A CA 1
ATOM 527 C C . LEU A 1 72 ? 13.971 -5.401 -5.664 1.00 97.00 72 LEU A C 1
ATOM 529 O O . LEU A 1 72 ? 14.711 -5.165 -6.617 1.00 97.00 72 LEU A O 1
ATOM 533 N N . ALA A 1 73 ? 12.770 -4.826 -5.541 1.00 95.06 73 ALA A N 1
ATOM 534 C CA . ALA A 1 73 ? 12.262 -3.868 -6.521 1.00 95.06 73 ALA A CA 1
ATOM 535 C C . ALA A 1 73 ? 13.085 -2.571 -6.526 1.00 95.06 73 ALA A C 1
ATOM 537 O O . ALA A 1 73 ? 13.369 -2.032 -7.597 1.00 95.06 73 ALA A O 1
ATOM 538 N N . PHE A 1 74 ? 13.513 -2.092 -5.354 1.00 96.50 74 PHE A N 1
ATOM 539 C CA . PHE A 1 74 ? 14.394 -0.927 -5.256 1.00 96.50 74 PHE A CA 1
ATOM 540 C C . PHE A 1 74 ? 15.770 -1.196 -5.865 1.00 96.50 74 PHE A C 1
ATOM 542 O O . PHE A 1 74 ? 16.253 -0.389 -6.663 1.00 96.50 74 PHE A O 1
ATOM 549 N N . LEU A 1 75 ? 16.375 -2.343 -5.543 1.00 98.25 75 LEU A N 1
ATOM 550 C CA . LEU A 1 75 ? 17.663 -2.747 -6.096 1.00 98.25 75 LEU A CA 1
ATOM 551 C C . LEU A 1 75 ? 17.591 -2.879 -7.618 1.00 98.25 75 LEU A C 1
ATOM 553 O O . LEU A 1 75 ? 18.429 -2.317 -8.321 1.00 98.25 75 LEU A O 1
ATOM 557 N N . LEU A 1 76 ? 16.572 -3.577 -8.126 1.00 97.94 76 LEU A N 1
ATOM 558 C CA . LEU A 1 76 ? 16.359 -3.745 -9.559 1.00 97.94 76 LEU A CA 1
ATOM 559 C C . LEU A 1 76 ? 16.167 -2.392 -10.249 1.00 97.94 76 LEU 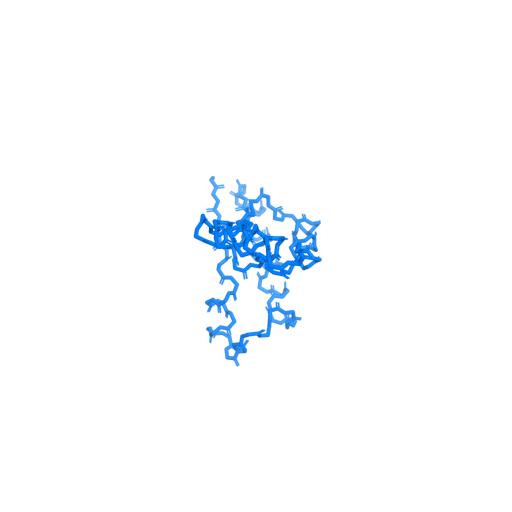A C 1
ATOM 561 O O . LEU A 1 76 ? 16.839 -2.120 -11.240 1.00 97.94 76 LEU A O 1
ATOM 565 N N . GLY A 1 77 ? 15.319 -1.517 -9.700 1.00 96.62 77 GLY A N 1
ATOM 566 C CA . GLY A 1 77 ? 15.085 -0.181 -10.250 1.00 96.62 77 GLY A CA 1
ATOM 567 C C . GLY A 1 77 ? 16.372 0.639 -10.373 1.00 96.62 77 GLY A C 1
ATOM 568 O O . GLY A 1 77 ? 16.658 1.191 -11.438 1.00 96.62 77 GLY A O 1
ATOM 569 N N . ALA A 1 78 ? 17.190 0.669 -9.316 1.00 98.12 78 ALA A N 1
ATOM 570 C CA . ALA A 1 78 ? 18.464 1.386 -9.321 1.00 98.12 78 ALA A CA 1
ATOM 571 C C . ALA A 1 78 ? 19.494 0.755 -10.277 1.00 98.12 78 ALA A C 1
ATOM 573 O O . ALA A 1 78 ? 20.155 1.470 -11.036 1.00 98.12 78 ALA A O 1
ATOM 574 N N . ALA A 1 79 ? 19.614 -0.576 -10.284 1.00 98.44 79 ALA A N 1
ATOM 575 C CA . ALA A 1 79 ? 20.544 -1.293 -11.154 1.00 98.44 79 ALA A CA 1
ATOM 576 C C . ALA A 1 79 ? 20.197 -1.102 -12.639 1.00 98.44 79 ALA A C 1
ATOM 578 O O . ALA A 1 79 ? 21.076 -0.798 -13.449 1.00 98.44 79 ALA A O 1
ATOM 579 N N . THR A 1 80 ? 18.912 -1.204 -12.997 1.00 98.12 80 THR A N 1
ATOM 580 C CA . THR A 1 80 ? 18.426 -0.954 -14.360 1.00 98.12 80 THR A CA 1
ATOM 581 C C . THR A 1 80 ? 18.684 0.489 -14.786 1.00 98.12 80 THR A C 1
ATOM 583 O O . THR A 1 80 ? 19.172 0.712 -15.895 1.00 98.12 80 THR A O 1
ATOM 586 N N . ALA A 1 81 ? 18.430 1.467 -13.910 1.00 98.25 81 ALA A N 1
ATOM 587 C CA . ALA A 1 81 ? 18.724 2.870 -14.197 1.00 98.25 81 ALA A CA 1
ATOM 588 C C . ALA A 1 81 ? 20.221 3.097 -14.468 1.00 98.25 81 ALA A C 1
ATOM 590 O O . ALA A 1 81 ? 20.578 3.774 -15.434 1.00 98.25 81 ALA A O 1
ATOM 591 N N . LYS A 1 82 ? 21.108 2.480 -13.675 1.00 98.00 82 LYS A N 1
ATOM 592 C CA . LYS A 1 82 ? 22.559 2.600 -13.871 1.00 98.00 82 LYS A CA 1
ATOM 593 C C . LYS A 1 82 ? 23.034 1.948 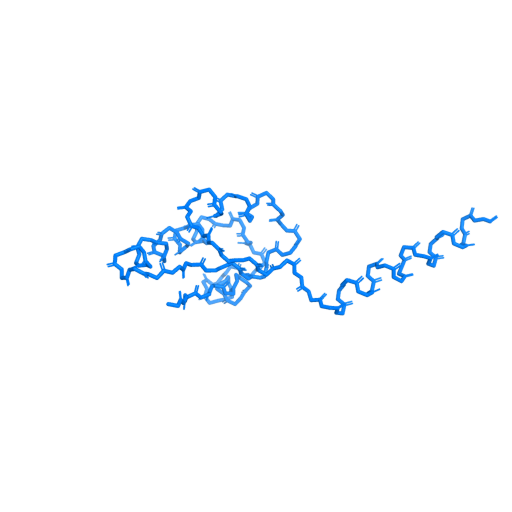-15.170 1.00 98.00 82 LYS A C 1
ATOM 595 O O . LYS A 1 82 ? 23.842 2.536 -15.884 1.00 98.00 82 LYS A O 1
ATOM 600 N N . ALA A 1 83 ? 22.521 0.763 -15.497 1.00 98.19 83 ALA A N 1
ATOM 601 C CA . ALA A 1 83 ? 22.848 0.077 -16.745 1.00 98.19 83 ALA A CA 1
ATOM 602 C C . ALA A 1 83 ? 22.402 0.880 -17.976 1.00 98.19 83 ALA A C 1
ATOM 604 O O . ALA A 1 83 ? 23.130 0.936 -18.966 1.00 98.19 83 ALA A O 1
ATOM 605 N N . LYS A 1 84 ? 21.231 1.530 -17.904 1.00 98.31 84 LYS A N 1
ATOM 606 C CA . LYS A 1 84 ? 20.734 2.416 -18.962 1.00 98.31 84 LYS A CA 1
ATOM 607 C C . LYS A 1 84 ? 21.674 3.602 -19.190 1.00 98.31 84 LYS A C 1
ATOM 609 O O . LYS A 1 84 ? 22.063 3.825 -20.326 1.00 98.31 84 LYS A O 1
ATOM 614 N N . GLN A 1 85 ? 22.110 4.276 -18.121 1.00 97.69 85 GLN A N 1
ATOM 615 C CA . GLN A 1 85 ? 23.061 5.392 -18.223 1.00 97.69 85 GLN A CA 1
ATOM 616 C C . GLN A 1 85 ? 2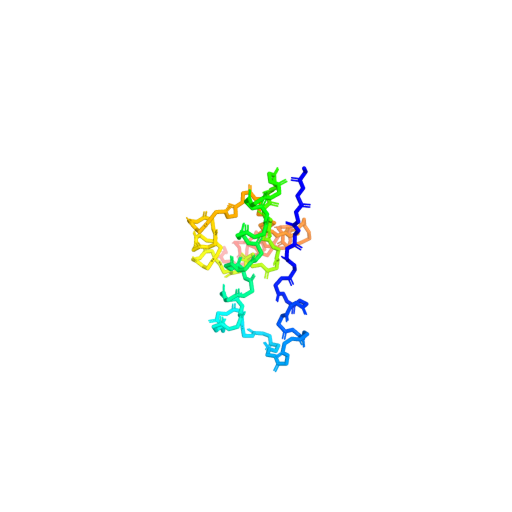4.342 4.998 -18.966 1.00 97.69 85 GLN A C 1
ATOM 618 O O . GLN A 1 85 ? 24.795 5.740 -19.821 1.00 97.69 85 GLN A O 1
ATOM 623 N N . VAL A 1 86 ? 24.911 3.822 -18.671 1.00 97.38 86 VAL A N 1
ATOM 624 C CA . VAL A 1 86 ? 26.147 3.352 -19.326 1.00 97.38 86 VAL A CA 1
ATOM 625 C C . VAL A 1 86 ? 25.951 3.081 -20.821 1.00 97.38 86 VAL A C 1
ATOM 627 O O . VAL A 1 86 ? 26.881 3.285 -21.585 1.00 97.38 86 VAL A O 1
ATOM 630 N N . ARG A 1 87 ? 24.764 2.627 -21.243 1.00 96.44 87 ARG A N 1
ATOM 631 C CA . ARG A 1 87 ? 24.458 2.338 -22.658 1.00 96.44 87 ARG A CA 1
ATOM 632 C C . ARG A 1 87 ? 24.184 3.582 -23.501 1.00 96.44 87 ARG A C 1
ATOM 634 O O . ARG A 1 87 ? 24.206 3.481 -24.720 1.00 96.44 87 ARG A O 1
ATOM 641 N N . GLU A 1 88 ? 23.806 4.682 -22.859 1.00 92.62 88 GLU A N 1
ATOM 642 C CA . GLU A 1 88 ? 23.477 5.948 -23.524 1.00 92.62 88 GLU A CA 1
ATOM 643 C C . GLU A 1 88 ? 24.697 6.874 -23.674 1.00 92.62 88 GLU A C 1
ATOM 645 O O . GLU A 1 88 ? 24.602 7.864 -24.398 1.00 92.62 88 GLU A O 1
ATOM 650 N N . TYR A 1 89 ? 25.820 6.551 -23.018 1.00 74.44 89 TYR A N 1
ATOM 651 C CA . TYR A 1 89 ? 27.143 7.089 -23.356 1.00 74.44 89 TYR A CA 1
ATOM 652 C C . TYR A 1 89 ? 27.684 6.426 -24.625 1.00 74.44 89 TYR A C 1
ATOM 654 O O . TYR A 1 89 ? 28.318 7.155 -25.420 1.00 74.44 89 TYR A O 1
#